Protein AF-A0A960YJJ5-F1 (afdb_monomer_lite)

Sequence (76 aa):
FHGDDTMLYIDPEECIDCAACVEECPVQAIYAEDDVPADQEKWIAINAEKAPGLPVVNEREDPLPSAEAKKADLGL

Foldseek 3Di:
DFDDPPDDADAPVPDPPPCPCQVVPPLSPDDDLVGQDPVGNVNVVVRNVPRVVGDDDDDDDDDDPCVVVVSVVSVD

Secondary structure (DSSP, 8-state):
-EE-SS-EE--TTT-----TTTTT-TT-----GGGS-TTTTHHHHHHHHHGGGS-B--S--PPPTTHHHHHHHTT-

Structure (mmCIF, N/CA/C/O backbone):
data_AF-A0A960YJJ5-F1
#
_entry.id   AF-A0A960YJJ5-F1
#
loop_
_atom_site.group_PDB
_atom_site.id
_atom_site.type_symbol
_atom_site.label_atom_id
_atom_site.label_alt_id
_atom_site.label_comp_id
_atom_site.label_asym_id
_atom_site.label_entity_id
_atom_site.label_seq_id
_atom_site.pdbx_PDB_ins_code
_atom_site.Cartn_x
_atom_site.Cartn_y
_atom_site.Cartn_z
_atom_site.occupancy
_atom_site.B_iso_or_equiv
_atom_site.auth_seq_id
_atom_site.auth_comp_id
_atom_site.auth_asym_id
_atom_site.auth_atom_id
_atom_site.pdbx_PDB_model_num
ATOM 1 N N . PHE A 1 1 ? 5.123 -7.106 -5.084 1.00 97.00 1 PHE A N 1
ATOM 2 C CA . PHE A 1 1 ? 4.280 -5.896 -5.170 1.00 97.00 1 PHE A CA 1
ATOM 3 C C . PHE A 1 1 ? 3.927 -5.665 -6.622 1.00 97.00 1 PHE A C 1
ATOM 5 O O . PHE A 1 1 ? 4.653 -6.138 -7.489 1.00 97.00 1 PHE A O 1
ATOM 12 N N . HIS A 1 2 ? 2.866 -4.915 -6.879 1.00 98.38 2 HIS A N 1
ATOM 13 C CA . HIS A 1 2 ? 2.548 -4.380 -8.199 1.00 98.38 2 HIS A CA 1
ATOM 14 C C . HIS A 1 2 ? 2.620 -2.858 -8.144 1.00 98.38 2 HIS A C 1
ATOM 16 O O . HIS A 1 2 ? 2.329 -2.287 -7.097 1.00 98.38 2 HIS A O 1
ATOM 22 N N . GLY A 1 3 ? 3.033 -2.192 -9.218 1.00 96.69 3 GLY A N 1
ATOM 23 C CA . GLY A 1 3 ? 3.321 -0.757 -9.161 1.00 96.69 3 GLY A CA 1
ATOM 24 C C . GLY A 1 3 ? 2.867 0.029 -10.378 1.00 96.69 3 GLY A C 1
ATOM 25 O O . GLY A 1 3 ? 2.872 -0.476 -11.498 1.00 96.69 3 GLY A O 1
ATOM 26 N N . ASP A 1 4 ? 2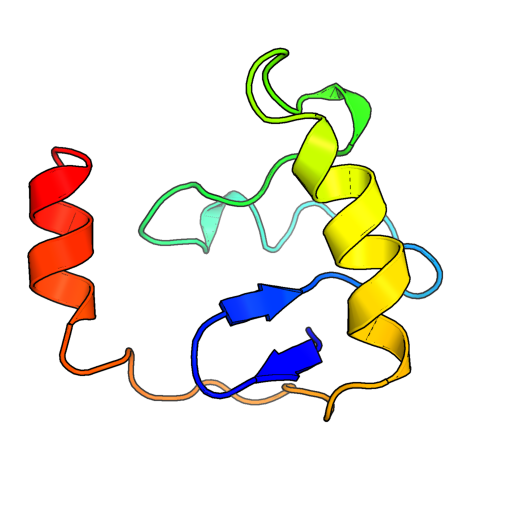.504 1.285 -10.143 1.00 95.62 4 ASP A N 1
ATOM 27 C CA . ASP A 1 4 ? 2.448 2.332 -11.162 1.00 95.62 4 ASP A CA 1
ATOM 28 C C . ASP A 1 4 ? 3.422 3.470 -10.799 1.00 95.62 4 ASP A C 1
ATOM 30 O O . ASP A 1 4 ? 4.137 3.392 -9.799 1.00 95.62 4 ASP A O 1
ATOM 34 N N . ASP A 1 5 ? 3.447 4.545 -11.591 1.00 92.62 5 ASP A N 1
ATOM 35 C CA . ASP A 1 5 ? 4.359 5.684 -11.391 1.00 92.62 5 ASP A CA 1
ATOM 36 C C . ASP A 1 5 ? 4.151 6.430 -10.052 1.00 92.62 5 ASP A C 1
ATOM 38 O O . ASP A 1 5 ? 4.886 7.370 -9.740 1.00 92.62 5 ASP A O 1
ATOM 42 N N . THR A 1 6 ? 3.126 6.072 -9.268 1.00 91.56 6 THR A N 1
ATOM 43 C CA . THR A 1 6 ? 2.719 6.806 -8.064 1.00 91.56 6 THR A CA 1
ATOM 44 C C . THR A 1 6 ? 2.668 5.968 -6.793 1.00 91.56 6 THR A C 1
ATOM 46 O O . THR A 1 6 ? 2.805 6.532 -5.704 1.00 91.56 6 THR A O 1
ATOM 49 N N . MET A 1 7 ? 2.439 4.655 -6.892 1.00 95.31 7 MET A N 1
ATOM 50 C CA . MET A 1 7 ? 2.140 3.817 -5.730 1.00 95.31 7 MET A CA 1
ATOM 51 C C . MET A 1 7 ? 2.441 2.334 -5.981 1.00 95.31 7 MET A C 1
ATOM 53 O O . MET A 1 7 ? 2.368 1.842 -7.106 1.00 95.31 7 MET A O 1
ATOM 57 N N . LEU A 1 8 ? 2.744 1.623 -4.890 1.00 97.88 8 LEU A N 1
ATOM 58 C CA . LEU A 1 8 ? 2.816 0.165 -4.843 1.00 97.88 8 LEU A CA 1
ATOM 59 C C . LEU A 1 8 ? 1.543 -0.417 -4.225 1.00 97.88 8 LEU A C 1
ATOM 61 O O . LEU A 1 8 ? 0.973 0.156 -3.298 1.00 97.88 8 LEU A O 1
ATOM 65 N N . TYR A 1 9 ? 1.160 -1.586 -4.721 1.00 98.56 9 TYR A N 1
ATOM 66 C CA . TYR A 1 9 ? -0.028 -2.340 -4.357 1.00 98.56 9 TYR A CA 1
ATOM 67 C C . TYR A 1 9 ? 0.355 -3.779 -3.987 1.00 98.56 9 TYR A C 1
ATOM 69 O O . TYR A 1 9 ? 1.287 -4.364 -4.558 1.00 98.56 9 TYR A O 1
ATOM 77 N N . ILE A 1 10 ? -0.349 -4.347 -3.013 1.00 98.69 10 ILE A N 1
ATOM 78 C CA . ILE A 1 10 ? -0.247 -5.747 -2.594 1.00 98.69 10 ILE A CA 1
ATOM 79 C C . ILE A 1 10 ? -1.410 -6.501 -3.235 1.00 98.69 10 ILE A C 1
ATOM 81 O O . ILE A 1 10 ? -2.559 -6.104 -3.070 1.00 98.69 10 ILE A O 1
ATOM 85 N N . ASP A 1 11 ? -1.113 -7.572 -3.967 1.00 98.50 11 ASP A N 1
ATOM 86 C CA . ASP A 1 11 ? -2.146 -8.477 -4.470 1.00 98.50 11 ASP A CA 1
ATOM 87 C C . ASP A 1 11 ? -2.575 -9.425 -3.332 1.00 98.50 11 ASP A C 1
ATOM 89 O O . ASP A 1 11 ? -1.723 -10.167 -2.828 1.00 98.50 11 ASP A O 1
ATOM 93 N N . PRO A 1 12 ? -3.843 -9.398 -2.882 1.00 98.12 12 PRO A N 1
ATOM 94 C CA . PRO A 1 12 ? -4.308 -10.259 -1.798 1.00 98.12 12 PRO A CA 1
ATOM 95 C C . PRO A 1 12 ? -4.375 -11.746 -2.184 1.00 98.12 12 PRO A C 1
ATOM 97 O O . PRO A 1 12 ? -4.319 -12.587 -1.296 1.00 98.12 12 PRO A O 1
ATOM 100 N N . GLU A 1 13 ? -4.455 -12.093 -3.473 1.00 97.94 13 GLU A N 1
ATOM 101 C CA . GLU A 1 13 ? -4.471 -13.494 -3.925 1.00 97.94 13 GLU A CA 1
ATOM 102 C C . GLU A 1 13 ? -3.059 -14.112 -3.924 1.00 97.94 13 GLU A C 1
ATOM 104 O O . GLU A 1 13 ? -2.909 -15.331 -3.812 1.00 97.94 13 GLU A O 1
ATOM 109 N N . GLU A 1 14 ? -2.012 -13.283 -4.037 1.00 97.69 14 GLU A N 1
ATOM 110 C CA . GLU A 1 14 ? -0.608 -13.718 -3.955 1.00 97.69 14 GLU A CA 1
ATOM 111 C C . GLU A 1 14 ? 0.012 -13.525 -2.561 1.00 97.69 14 GLU A C 1
ATOM 113 O O . GLU A 1 14 ? 1.004 -14.182 -2.223 1.00 97.69 14 GLU A O 1
ATOM 118 N N . CYS A 1 15 ? -0.533 -12.613 -1.750 1.00 98.19 15 CYS A N 1
ATOM 119 C CA . CYS A 1 15 ? -0.085 -12.394 -0.381 1.00 98.19 15 CYS A CA 1
ATOM 120 C C . CYS A 1 15 ? -0.308 -13.653 0.472 1.00 98.19 15 CYS A C 1
ATOM 122 O O . CYS A 1 15 ? -1.324 -14.330 0.372 1.00 98.19 15 CYS A O 1
ATOM 124 N N . ILE A 1 16 ? 0.659 -13.961 1.338 1.00 98.06 16 ILE A N 1
ATOM 125 C CA . ILE A 1 16 ? 0.622 -15.132 2.233 1.00 98.06 16 ILE A CA 1
ATOM 126 C C . ILE A 1 16 ? 0.678 -14.745 3.716 1.00 98.06 16 ILE A C 1
ATOM 128 O O . ILE A 1 16 ? 1.063 -15.563 4.550 1.00 98.06 16 ILE A O 1
ATOM 132 N N . ASP A 1 17 ? 0.413 -13.477 4.029 1.00 97.69 17 ASP A N 1
ATOM 133 C CA . ASP A 1 17 ? 0.370 -12.940 5.396 1.00 97.69 17 ASP A CA 1
ATOM 134 C C . ASP A 1 17 ? 1.640 -13.191 6.228 1.00 97.69 17 ASP A C 1
ATOM 136 O O . ASP A 1 17 ? 1.603 -13.389 7.440 1.00 97.69 17 ASP A O 1
ATOM 140 N N . CYS A 1 18 ? 2.815 -13.159 5.588 1.00 97.81 18 CYS A N 1
ATOM 141 C CA . CYS A 1 18 ? 4.090 -13.393 6.276 1.00 97.81 18 CYS A CA 1
ATOM 142 C C . CYS A 1 18 ? 4.601 -12.187 7.086 1.00 97.81 18 CYS A C 1
ATOM 144 O O . CYS A 1 18 ? 5.608 -12.313 7.780 1.00 97.81 18 CYS A O 1
ATOM 146 N N . ALA A 1 19 ? 3.955 -11.023 6.955 1.00 96.62 19 ALA A N 1
ATOM 147 C CA . ALA A 1 19 ? 4.280 -9.747 7.607 1.00 96.62 19 ALA A CA 1
ATOM 148 C C . ALA A 1 19 ? 5.698 -9.177 7.362 1.00 96.62 19 ALA A C 1
ATOM 150 O O . ALA A 1 19 ? 6.028 -8.114 7.882 1.00 96.62 19 ALA A O 1
ATOM 151 N N . ALA A 1 20 ? 6.526 -9.813 6.528 1.00 97.00 20 ALA A N 1
ATOM 152 C CA . ALA A 1 20 ? 7.920 -9.411 6.317 1.00 97.00 20 ALA A CA 1
ATOM 153 C C . ALA A 1 20 ? 8.087 -7.991 5.746 1.00 97.00 20 ALA A C 1
ATOM 155 O O . ALA A 1 20 ? 9.124 -7.370 5.936 1.00 97.00 20 ALA A O 1
ATOM 156 N N . CYS A 1 21 ? 7.085 -7.468 5.038 1.00 97.81 21 CYS A N 1
ATOM 157 C CA . CYS A 1 21 ? 7.128 -6.131 4.451 1.00 97.81 21 CYS A CA 1
ATOM 158 C C . CYS A 1 21 ? 6.718 -5.005 5.415 1.00 97.81 21 CYS A C 1
ATOM 160 O O . CYS A 1 21 ? 7.006 -3.844 5.125 1.00 97.81 21 CYS A O 1
ATOM 162 N N . VAL A 1 22 ? 6.058 -5.321 6.535 1.00 97.56 22 VAL A N 1
ATOM 163 C CA . VAL A 1 22 ? 5.453 -4.321 7.432 1.00 97.56 22 VAL A CA 1
ATOM 164 C C . VAL A 1 22 ? 6.521 -3.411 8.043 1.00 97.56 22 VAL A C 1
ATOM 166 O O . VAL A 1 22 ? 6.413 -2.189 7.953 1.00 97.56 22 VAL A O 1
ATOM 169 N N . GLU A 1 23 ? 7.585 -3.993 8.601 1.00 96.06 23 GLU A N 1
ATOM 170 C CA . GLU A 1 23 ? 8.675 -3.239 9.244 1.00 96.06 23 GLU A CA 1
ATOM 171 C C . GLU A 1 23 ? 9.635 -2.584 8.238 1.00 96.06 23 GLU A C 1
ATOM 173 O O . GLU A 1 23 ? 10.316 -1.613 8.563 1.00 96.06 23 GLU A O 1
ATOM 178 N N . GLU A 1 24 ? 9.661 -3.078 7.001 1.00 96.94 24 GLU A N 1
ATOM 179 C CA . GLU A 1 24 ? 10.557 -2.589 5.949 1.00 96.94 24 GLU A CA 1
ATOM 180 C C . GLU A 1 24 ? 10.059 -1.288 5.303 1.00 96.94 24 GLU A C 1
ATOM 182 O O . GLU A 1 24 ? 10.826 -0.574 4.653 1.00 96.94 24 GLU A O 1
ATOM 187 N N . CYS A 1 25 ? 8.771 -0.956 5.455 1.00 97.19 25 CYS A N 1
ATOM 188 C CA . CYS A 1 25 ? 8.203 0.252 4.872 1.00 97.19 25 CYS A CA 1
ATOM 189 C C . CYS A 1 25 ? 8.684 1.502 5.635 1.00 97.19 25 CYS A C 1
ATOM 191 O O . CYS A 1 25 ? 8.248 1.734 6.765 1.00 97.19 25 CYS A O 1
ATOM 193 N N . PRO A 1 26 ? 9.484 2.397 5.019 1.00 95.81 26 PRO A N 1
ATOM 194 C CA . PRO A 1 26 ? 10.054 3.558 5.710 1.00 95.81 26 PRO A CA 1
ATOM 195 C C . PRO A 1 26 ? 9.009 4.602 6.124 1.00 95.81 26 PRO A C 1
ATOM 197 O O . PRO A 1 26 ? 9.337 5.533 6.852 1.00 95.81 26 PRO A O 1
ATOM 200 N N . VAL A 1 27 ? 7.776 4.478 5.625 1.00 96.25 27 VAL A N 1
ATOM 201 C CA . VAL A 1 27 ? 6.637 5.343 5.961 1.00 96.25 27 VAL A CA 1
ATOM 202 C C . VAL A 1 27 ? 5.507 4.603 6.674 1.00 96.25 27 VAL A C 1
ATOM 204 O O . VAL A 1 27 ? 4.424 5.160 6.814 1.00 96.25 27 VAL A O 1
ATOM 207 N N . GLN A 1 28 ? 5.748 3.357 7.103 1.00 96.06 28 GLN A N 1
ATOM 208 C CA . GLN A 1 28 ? 4.800 2.542 7.874 1.00 96.06 28 GLN A CA 1
ATOM 209 C C . GLN A 1 28 ? 3.401 2.451 7.230 1.00 96.06 28 GLN A C 1
ATOM 211 O O . GLN A 1 28 ? 2.385 2.497 7.913 1.00 96.06 28 GLN A O 1
ATOM 216 N N . ALA A 1 29 ? 3.349 2.350 5.897 1.00 97.25 29 ALA A N 1
ATOM 217 C CA . ALA A 1 29 ? 2.100 2.370 5.129 1.00 97.25 29 ALA A CA 1
ATOM 218 C C . ALA A 1 29 ? 1.478 0.979 4.899 1.00 97.25 29 ALA A C 1
ATOM 220 O O . ALA A 1 29 ? 0.439 0.879 4.250 1.00 97.25 29 ALA A O 1
ATOM 221 N N . ILE A 1 30 ? 2.128 -0.089 5.365 1.00 98.38 30 ILE A N 1
ATOM 222 C CA . ILE A 1 30 ? 1.687 -1.471 5.159 1.00 98.38 30 ILE A CA 1
ATOM 223 C C . ILE A 1 30 ? 1.064 -1.984 6.456 1.00 98.38 30 ILE A C 1
ATOM 225 O O . ILE A 1 30 ? 1.700 -1.939 7.506 1.00 98.38 30 ILE A O 1
ATOM 229 N N . TYR A 1 31 ? -0.156 -2.505 6.351 1.00 98.38 31 TYR A N 1
ATOM 230 C CA . TYR A 1 31 ? -0.934 -3.080 7.445 1.00 98.38 31 TYR A CA 1
ATOM 231 C C . TYR A 1 31 ? -1.381 -4.492 7.055 1.00 98.38 31 TYR A C 1
ATOM 233 O O . TYR A 1 31 ? -1.557 -4.770 5.866 1.00 98.38 31 TYR A O 1
ATOM 241 N N . ALA A 1 32 ? -1.591 -5.368 8.041 1.00 97.88 32 ALA A N 1
ATOM 242 C CA . ALA A 1 32 ? -2.445 -6.534 7.829 1.00 97.88 32 ALA A CA 1
ATOM 243 C C . ALA A 1 32 ? -3.880 -6.054 7.555 1.00 97.88 32 ALA A C 1
ATOM 245 O O . ALA A 1 32 ? -4.262 -4.991 8.044 1.00 97.88 32 ALA A O 1
ATOM 246 N N . GLU A 1 33 ? -4.667 -6.813 6.789 1.00 97.25 33 GLU A N 1
ATOM 247 C CA . GLU A 1 33 ? -6.029 -6.408 6.400 1.00 97.25 33 GLU A CA 1
ATOM 248 C C . GLU A 1 33 ? -6.894 -6.040 7.617 1.00 97.25 33 GLU A C 1
ATOM 250 O O . GLU A 1 33 ? -7.505 -4.972 7.639 1.00 97.25 33 GLU A O 1
ATOM 255 N N . ASP A 1 34 ? -6.846 -6.867 8.665 1.00 97.00 34 ASP A N 1
ATOM 256 C CA . ASP A 1 34 ? -7.589 -6.671 9.917 1.00 97.00 34 ASP A CA 1
ATOM 257 C C . ASP A 1 34 ? -7.087 -5.483 10.766 1.00 97.00 34 ASP A C 1
ATOM 259 O O . ASP A 1 34 ? -7.795 -5.017 11.660 1.00 97.00 34 ASP A O 1
ATOM 263 N N . ASP A 1 35 ? -5.878 -4.984 10.490 1.00 97.88 35 ASP A N 1
ATOM 264 C CA . ASP A 1 35 ? -5.227 -3.893 11.226 1.00 97.88 35 ASP A CA 1
ATOM 265 C C . ASP A 1 35 ? -5.308 -2.544 10.485 1.00 97.88 35 ASP A C 1
ATOM 267 O O . ASP A 1 35 ? -4.786 -1.533 10.971 1.00 97.88 35 ASP A O 1
ATOM 271 N N . VAL A 1 36 ? -5.946 -2.496 9.306 1.00 98.06 36 VAL A N 1
ATOM 272 C CA . VAL A 1 36 ? -6.114 -1.251 8.546 1.00 98.06 36 VAL A CA 1
ATOM 273 C C . VAL A 1 36 ? -6.958 -0.259 9.363 1.00 98.06 36 VAL A C 1
ATOM 275 O O . VAL A 1 36 ? -8.076 -0.583 9.769 1.00 98.06 36 VAL A O 1
ATOM 278 N N . PRO A 1 37 ? -6.482 0.983 9.589 1.00 98.12 37 PRO A N 1
ATOM 279 C CA . PRO A 1 37 ? -7.270 2.001 10.275 1.00 98.12 37 PRO A CA 1
ATOM 280 C C . PRO A 1 37 ? -8.614 2.264 9.583 1.00 98.12 37 PRO A C 1
ATOM 282 O O . PRO A 1 37 ? -8.694 2.304 8.355 1.00 98.12 37 PRO A O 1
ATOM 285 N N . ALA A 1 38 ? -9.663 2.527 10.366 1.00 97.88 38 ALA A N 1
ATOM 286 C CA . ALA A 1 38 ? -11.028 2.703 9.853 1.00 97.88 38 ALA A CA 1
ATOM 287 C C . ALA A 1 38 ? -11.155 3.796 8.767 1.00 97.88 38 ALA A C 1
ATOM 289 O O . ALA A 1 38 ? -11.973 3.701 7.855 1.00 97.88 38 ALA A O 1
ATOM 290 N N . ASP A 1 39 ? -10.337 4.851 8.826 1.00 97.81 39 ASP A N 1
ATOM 291 C CA . ASP A 1 39 ? -10.309 5.929 7.828 1.00 97.81 39 ASP A CA 1
ATOM 292 C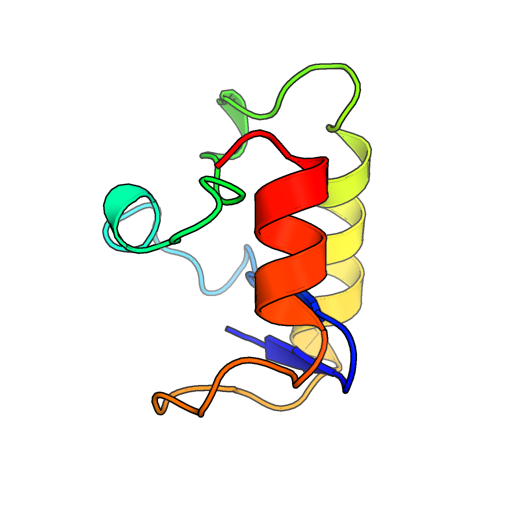 C . ASP A 1 39 ? -9.534 5.568 6.542 1.00 97.81 39 ASP A C 1
ATOM 294 O O . ASP A 1 39 ? -9.508 6.340 5.574 1.00 97.81 39 ASP A O 1
ATOM 298 N N . GLN A 1 40 ? -8.933 4.380 6.508 1.00 98.06 40 GLN A N 1
ATOM 299 C CA . GLN A 1 40 ? -8.074 3.864 5.448 1.00 98.06 40 GLN A CA 1
ATOM 300 C C . GLN A 1 40 ? -8.592 2.565 4.812 1.00 98.06 40 GLN A C 1
ATOM 302 O O . GLN A 1 40 ? -8.042 2.155 3.793 1.00 98.06 40 GLN A O 1
ATOM 307 N N . GLU A 1 41 ? -9.688 1.975 5.304 1.00 98.19 41 GLU A N 1
ATOM 308 C CA . GLU A 1 41 ? -10.272 0.711 4.803 1.00 98.19 41 GLU A CA 1
ATOM 309 C C . GLU A 1 41 ? -10.491 0.675 3.280 1.00 98.19 41 GLU A C 1
ATOM 311 O O . GLU A 1 41 ? -10.364 -0.371 2.646 1.00 98.19 41 GLU A O 1
ATOM 316 N N . LYS A 1 42 ? -10.741 1.831 2.646 1.00 98.50 42 LYS A N 1
ATOM 317 C CA . LYS A 1 42 ? -10.858 1.942 1.179 1.00 98.50 42 LYS A CA 1
ATOM 318 C C . LYS A 1 42 ? -9.653 1.365 0.423 1.00 98.50 42 LYS A C 1
ATOM 320 O O . LYS A 1 42 ? -9.791 0.977 -0.735 1.00 98.50 42 LYS A O 1
ATOM 325 N N . TRP A 1 43 ? -8.472 1.345 1.041 1.00 98.38 43 TRP A N 1
ATOM 326 C CA . TRP A 1 43 ? -7.253 0.848 0.415 1.00 98.38 43 TRP A CA 1
ATOM 327 C C . TRP A 1 43 ? -7.254 -0.667 0.236 1.00 98.38 43 TRP A C 1
ATOM 329 O O . TRP A 1 43 ? -6.576 -1.133 -0.673 1.00 98.38 43 TRP A O 1
ATOM 339 N N . ILE A 1 44 ? -8.044 -1.416 1.011 1.00 98.56 44 ILE A N 1
ATOM 340 C CA . ILE A 1 44 ? -8.194 -2.869 0.847 1.00 98.56 44 ILE A CA 1
ATOM 341 C C . ILE A 1 44 ? -8.725 -3.166 -0.563 1.00 98.56 44 ILE A C 1
ATOM 343 O O . ILE A 1 44 ? -8.073 -3.848 -1.353 1.00 98.56 44 ILE A O 1
ATOM 347 N N . ALA A 1 45 ? -9.849 -2.540 -0.930 1.00 98.56 45 ALA A N 1
ATOM 348 C CA . ALA A 1 45 ? -10.450 -2.701 -2.254 1.00 98.56 45 ALA A CA 1
ATOM 349 C C . ALA A 1 45 ? -9.535 -2.186 -3.379 1.00 98.56 45 ALA A C 1
ATOM 351 O O . ALA A 1 45 ? -9.382 -2.845 -4.401 1.00 98.56 45 ALA A O 1
ATOM 352 N N . ILE A 1 46 ? -8.874 -1.039 -3.184 1.00 98.56 46 ILE A N 1
ATOM 353 C CA . ILE A 1 46 ? -7.979 -0.466 -4.203 1.00 98.56 46 ILE A CA 1
ATOM 354 C C . ILE A 1 46 ? -6.787 -1.390 -4.493 1.00 98.56 46 ILE A C 1
ATOM 356 O O . ILE A 1 46 ? -6.406 -1.526 -5.655 1.00 98.56 46 ILE A O 1
ATOM 360 N N . ASN A 1 47 ? -6.198 -2.015 -3.468 1.00 98.69 47 ASN A N 1
ATOM 361 C CA . ASN A 1 47 ? -5.113 -2.982 -3.646 1.00 98.69 47 ASN A CA 1
ATOM 362 C C . ASN A 1 47 ? -5.583 -4.186 -4.474 1.00 98.69 47 ASN A C 1
ATOM 364 O O . ASN A 1 47 ? -4.971 -4.483 -5.499 1.00 98.69 47 ASN A O 1
ATOM 368 N N . ALA A 1 48 ? -6.715 -4.788 -4.092 1.00 98.56 48 ALA A N 1
ATOM 369 C CA . ALA A 1 48 ? -7.308 -5.926 -4.794 1.00 98.56 48 ALA A CA 1
ATOM 370 C C . ALA A 1 48 ? -7.675 -5.612 -6.257 1.00 98.56 48 ALA A C 1
ATOM 372 O O . ALA A 1 48 ? -7.460 -6.428 -7.148 1.00 98.56 48 ALA A O 1
ATOM 373 N N . GLU A 1 49 ? -8.216 -4.420 -6.525 1.00 98.44 49 GLU A N 1
ATOM 374 C CA . GLU A 1 49 ? -8.640 -4.021 -7.871 1.00 98.44 49 GLU A CA 1
ATOM 375 C C . GLU A 1 49 ? -7.464 -3.667 -8.788 1.00 98.44 49 GLU A C 1
ATOM 377 O O . GLU A 1 49 ? -7.501 -3.962 -9.985 1.00 98.44 49 GLU A O 1
ATOM 382 N N . LYS A 1 50 ? -6.430 -3.000 -8.261 1.00 98.38 50 LYS A N 1
ATOM 383 C CA . LYS A 1 50 ? -5.325 -2.495 -9.084 1.00 98.38 50 LYS A CA 1
ATOM 384 C C . LYS A 1 50 ? -4.207 -3.504 -9.296 1.00 98.38 50 LYS A C 1
ATOM 386 O O . LYS A 1 50 ? -3.665 -3.542 -10.402 1.00 98.38 50 LYS A O 1
ATOM 391 N N . ALA A 1 51 ? -3.830 -4.268 -8.269 1.00 98.44 51 ALA A N 1
ATOM 392 C CA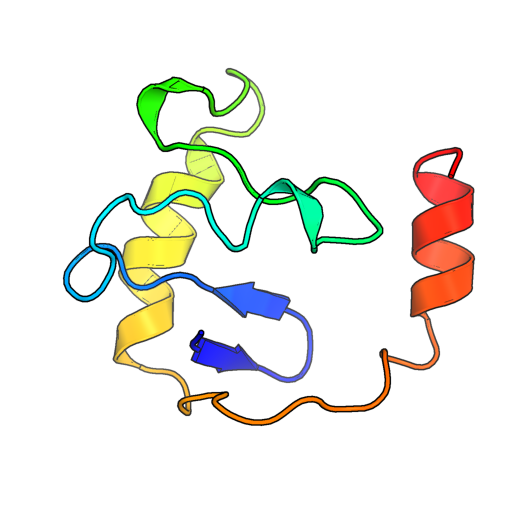 . ALA A 1 51 ? -2.624 -5.092 -8.316 1.00 98.44 51 ALA A CA 1
ATOM 393 C C . ALA A 1 51 ? -2.593 -6.060 -9.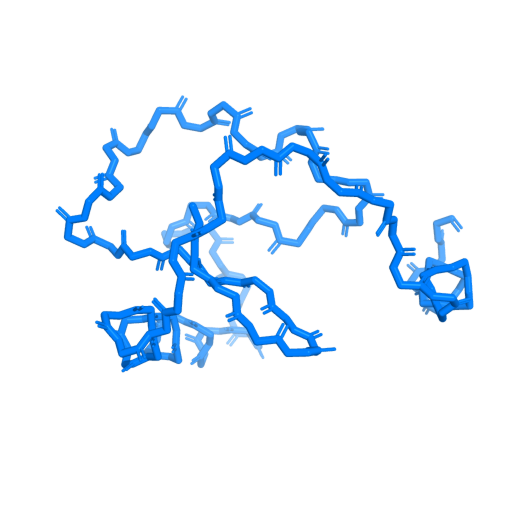521 1.00 98.44 51 ALA A C 1
ATOM 395 O O . ALA A 1 51 ? -1.624 -5.986 -10.280 1.00 98.44 51 ALA A O 1
ATOM 396 N N . PRO A 1 52 ? -3.662 -6.824 -9.839 1.00 97.94 52 PRO A N 1
ATOM 397 C CA . PRO A 1 52 ? -3.624 -7.809 -10.928 1.00 97.94 52 PRO A CA 1
ATOM 398 C C . PRO A 1 52 ? -3.372 -7.216 -12.325 1.00 97.94 52 PRO A C 1
ATOM 400 O O . PRO A 1 52 ? -2.962 -7.923 -13.246 1.00 97.94 52 PRO A O 1
ATOM 403 N N . GLY A 1 53 ? -3.654 -5.921 -12.515 1.00 97.06 53 GLY A N 1
ATOM 404 C CA . GLY A 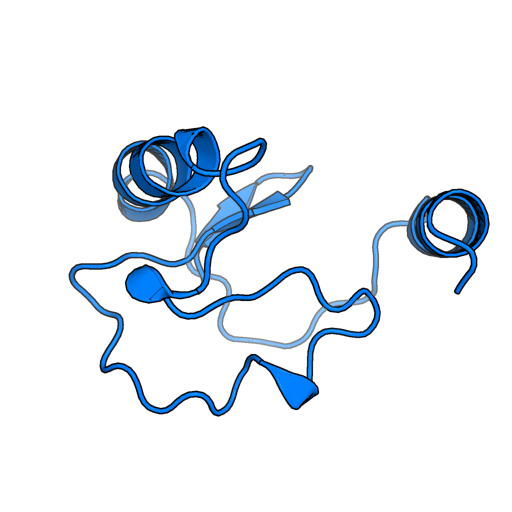1 53 ? -3.493 -5.222 -13.793 1.00 97.06 53 GLY A CA 1
ATOM 405 C C . GLY A 1 53 ? -2.164 -4.483 -13.956 1.00 97.06 53 GLY A C 1
ATOM 406 O O . GLY A 1 53 ? -1.904 -3.943 -15.033 1.00 97.06 53 GLY A O 1
ATOM 407 N N . LEU A 1 54 ? -1.343 -4.419 -12.907 1.00 98.44 54 LEU A N 1
ATOM 408 C CA . LEU A 1 54 ? -0.125 -3.616 -12.872 1.00 98.44 54 LEU A CA 1
ATOM 409 C C . LEU A 1 54 ? 1.140 -4.487 -12.973 1.00 98.44 54 LEU A C 1
ATOM 411 O O . LEU A 1 54 ? 1.132 -5.645 -12.545 1.00 98.44 54 LEU A O 1
ATOM 415 N N . PRO A 1 55 ? 2.246 -3.948 -13.525 1.00 98.00 55 PRO A N 1
ATOM 416 C CA . PRO A 1 55 ? 3.525 -4.644 -13.567 1.00 98.00 55 PRO A CA 1
ATO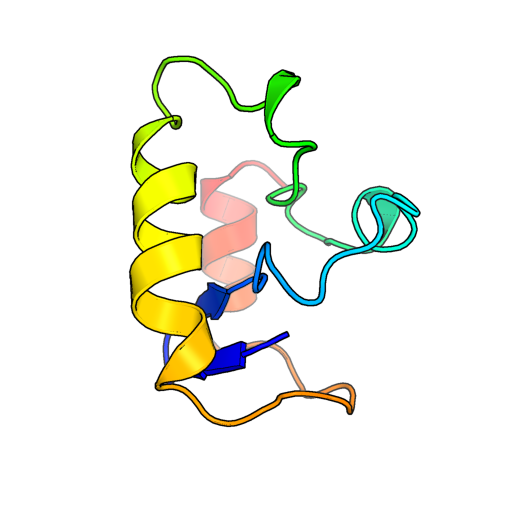M 417 C C . PRO A 1 55 ? 3.988 -5.105 -12.185 1.00 98.00 55 PRO A C 1
ATOM 419 O O . PRO A 1 55 ? 3.852 -4.382 -11.195 1.00 98.00 55 PRO A O 1
ATOM 422 N N . VAL A 1 56 ? 4.586 -6.295 -12.142 1.00 98.12 56 VAL A N 1
ATOM 423 C CA . VAL A 1 56 ? 5.219 -6.831 -10.936 1.00 98.12 56 VAL A CA 1
ATOM 424 C C . VAL A 1 56 ? 6.502 -6.056 -10.646 1.00 98.12 56 VAL A C 1
ATOM 426 O O . VAL A 1 56 ? 7.371 -5.935 -11.506 1.00 98.12 56 VAL A O 1
ATOM 429 N N . VAL A 1 57 ? 6.632 -5.599 -9.404 1.00 97.25 57 VAL A N 1
ATOM 430 C CA . VAL A 1 57 ? 7.847 -5.021 -8.827 1.00 97.25 57 VAL A CA 1
ATOM 431 C C . VAL A 1 57 ? 8.428 -6.040 -7.849 1.00 97.25 57 VAL A C 1
ATOM 433 O O . VAL A 1 57 ? 7.847 -6.319 -6.791 1.00 97.25 57 VAL A O 1
ATOM 436 N N . ASN A 1 58 ? 9.556 -6.637 -8.232 1.00 96.19 58 ASN A N 1
ATOM 437 C CA . ASN A 1 58 ? 10.251 -7.703 -7.501 1.00 96.19 58 ASN A CA 1
ATOM 438 C C . ASN A 1 58 ? 11.721 -7.378 -7.184 1.00 96.19 58 ASN A C 1
ATOM 440 O O . ASN A 1 58 ? 12.398 -8.180 -6.541 1.00 96.19 58 ASN A O 1
ATOM 444 N N . GLU A 1 59 ? 12.202 -6.209 -7.597 1.00 96.38 59 GLU A N 1
ATOM 445 C CA . GLU A 1 59 ? 13.529 -5.692 -7.277 1.00 96.38 59 GLU A CA 1
ATOM 446 C C . GLU A 1 59 ? 13.400 -4.343 -6.564 1.00 96.38 59 GLU A C 1
ATOM 448 O O . GLU A 1 59 ? 12.391 -3.646 -6.673 1.00 96.38 59 GLU A O 1
ATOM 453 N N . ARG A 1 60 ? 14.418 -3.990 -5.774 1.00 94.75 60 ARG A N 1
ATOM 454 C CA . ARG A 1 60 ? 14.460 -2.698 -5.088 1.00 94.75 60 ARG A CA 1
ATOM 455 C C . ARG A 1 60 ? 14.798 -1.599 -6.089 1.00 94.75 60 ARG A C 1
ATOM 457 O O . ARG A 1 60 ? 15.820 -1.678 -6.763 1.00 94.75 60 ARG A O 1
ATOM 464 N N . GLU A 1 61 ? 14.008 -0.536 -6.065 1.00 92.31 61 GLU A N 1
ATOM 465 C CA . GLU A 1 61 ? 14.238 0.685 -6.834 1.00 92.31 61 GLU A CA 1
ATOM 466 C C . GLU A 1 61 ? 14.571 1.869 -5.913 1.00 92.31 61 GLU A C 1
ATOM 468 O O . GLU A 1 61 ? 14.410 1.799 -4.686 1.00 92.31 61 GLU A O 1
ATOM 473 N N . ASP A 1 62 ? 15.061 2.959 -6.505 1.00 95.00 62 ASP A N 1
ATOM 474 C CA . ASP A 1 62 ? 15.241 4.216 -5.784 1.00 95.00 62 ASP A CA 1
ATOM 475 C C . ASP A 1 62 ? 13.871 4.848 -5.474 1.00 95.00 62 ASP A C 1
ATOM 477 O O . ASP A 1 62 ? 12.979 4.837 -6.326 1.00 95.00 62 ASP A O 1
ATOM 481 N N . PRO A 1 63 ? 13.672 5.430 -4.276 1.00 94.94 63 PRO A N 1
ATOM 482 C CA . PRO A 1 63 ? 12.441 6.145 -3.964 1.00 94.94 63 PRO A CA 1
ATOM 483 C C . PRO A 1 63 ? 12.174 7.283 -4.954 1.00 94.94 63 PRO A C 1
ATOM 485 O O . PRO A 1 63 ? 13.102 7.933 -5.440 1.00 94.94 63 PRO A O 1
ATOM 488 N N . LEU A 1 64 ? 10.893 7.591 -5.183 1.00 93.81 64 LEU A N 1
ATOM 489 C CA . LEU A 1 64 ? 10.502 8.739 -6.004 1.00 93.81 64 LEU A CA 1
ATOM 490 C C . LEU A 1 64 ? 11.163 10.037 -5.496 1.00 93.81 64 LEU A C 1
ATOM 492 O O . LEU A 1 64 ? 11.307 10.209 -4.282 1.00 93.81 64 LEU A O 1
ATOM 496 N N . PRO A 1 65 ? 11.476 11.014 -6.371 1.00 95.38 65 PRO A N 1
ATOM 497 C CA . PRO A 1 65 ? 12.085 12.283 -5.954 1.00 95.38 65 PRO A CA 1
ATOM 498 C C . PRO A 1 65 ? 11.291 13.046 -4.879 1.00 95.38 65 PRO A C 1
ATOM 500 O O . PRO A 1 65 ? 11.856 13.831 -4.122 1.00 95.38 65 PRO A O 1
ATOM 503 N N . SER A 1 66 ? 9.978 12.813 -4.794 1.00 92.69 66 SER A N 1
ATOM 504 C CA . SER A 1 66 ? 9.079 13.396 -3.793 1.00 92.69 66 SER A CA 1
ATOM 505 C C . SER A 1 66 ? 9.035 12.642 -2.457 1.00 92.69 66 SER A C 1
ATOM 507 O O . SER A 1 66 ? 8.304 13.059 -1.560 1.00 92.69 66 SER A O 1
ATOM 509 N N . ALA A 1 67 ? 9.775 11.540 -2.297 1.00 95.00 67 ALA A N 1
ATOM 510 C CA . ALA A 1 67 ? 9.692 10.676 -1.119 1.00 95.00 67 ALA A CA 1
ATOM 511 C C . ALA A 1 67 ? 10.066 11.402 0.181 1.00 95.00 67 ALA A C 1
ATOM 513 O O . ALA A 1 67 ? 9.373 11.248 1.182 1.00 95.00 67 ALA A O 1
ATOM 514 N N . GLU A 1 68 ? 11.106 12.238 0.169 1.00 96.31 68 GLU A N 1
ATOM 515 C CA . GLU A 1 68 ? 11.531 12.982 1.364 1.00 96.31 68 GLU A CA 1
ATOM 516 C C . GLU A 1 68 ? 10.501 14.034 1.791 1.00 96.31 68 GLU A C 1
ATOM 518 O O . GLU A 1 68 ? 10.203 14.166 2.975 1.00 96.31 68 GLU A O 1
ATOM 523 N N . ALA A 1 69 ? 9.879 14.725 0.830 1.00 95.88 69 ALA A N 1
ATOM 524 C CA . ALA A 1 69 ? 8.776 15.636 1.130 1.00 95.88 69 ALA A CA 1
ATOM 525 C C . ALA A 1 69 ? 7.585 14.878 1.737 1.00 95.88 69 ALA A C 1
ATOM 527 O O . ALA A 1 69 ? 6.999 15.320 2.721 1.00 95.88 69 ALA A O 1
ATOM 528 N N . LYS A 1 70 ? 7.273 13.691 1.202 1.00 94.06 70 LYS A N 1
ATOM 529 C CA . LYS A 1 70 ? 6.187 12.854 1.715 1.00 94.06 70 LYS A CA 1
ATOM 530 C C . LYS A 1 70 ? 6.450 12.350 3.136 1.00 94.06 70 LYS A C 1
ATOM 532 O O . LYS A 1 70 ? 5.517 12.327 3.931 1.00 94.06 70 LYS A O 1
ATOM 537 N N . LYS A 1 71 ? 7.686 11.957 3.462 1.00 95.81 71 LYS A N 1
ATOM 538 C CA . LYS A 1 71 ? 8.082 11.588 4.833 1.00 95.81 71 LYS A CA 1
ATOM 539 C C . LYS A 1 71 ? 7.880 12.757 5.794 1.00 95.81 71 LYS A C 1
ATOM 541 O O . LYS A 1 71 ? 7.209 12.590 6.807 1.00 95.81 71 LYS A O 1
ATOM 546 N N . ALA A 1 72 ? 8.345 13.947 5.411 1.00 96.31 72 ALA A N 1
ATOM 547 C CA . ALA A 1 72 ? 8.172 15.154 6.212 1.00 96.31 72 ALA A CA 1
ATOM 548 C C . ALA A 1 72 ? 6.688 15.484 6.466 1.00 96.31 72 ALA A C 1
ATOM 550 O O . ALA A 1 72 ? 6.322 15.802 7.597 1.00 96.31 72 ALA A O 1
ATOM 551 N N . ASP A 1 73 ? 5.820 15.344 5.456 1.00 96.00 73 ASP A N 1
ATOM 552 C CA . ASP A 1 73 ? 4.366 15.538 5.600 1.00 96.00 73 ASP A CA 1
ATOM 553 C C . ASP A 1 73 ? 3.718 14.530 6.567 1.00 96.00 73 ASP A C 1
ATOM 555 O O . ASP A 1 73 ? 2.702 14.832 7.193 1.00 96.00 73 ASP A O 1
ATOM 559 N N . LEU A 1 74 ? 4.295 13.330 6.686 1.00 93.44 74 LEU A N 1
ATOM 560 C CA . LEU A 1 74 ? 3.866 12.287 7.622 1.00 93.44 74 LEU A CA 1
ATOM 561 C C . LEU A 1 74 ? 4.495 12.446 9.017 1.00 93.44 74 LEU A C 1
ATOM 563 O O . LEU A 1 74 ? 4.148 11.693 9.924 1.00 93.44 74 LEU A O 1
ATOM 567 N N . GLY A 1 75 ? 5.384 13.426 9.205 1.00 94.44 75 GLY A N 1
ATOM 568 C CA . GLY A 1 75 ? 6.093 13.651 10.465 1.00 94.44 75 GLY A CA 1
ATOM 569 C C . GLY A 1 75 ? 7.208 12.641 10.745 1.00 94.44 75 GLY A C 1
ATOM 570 O O . GLY A 1 75 ? 7.523 12.411 11.914 1.00 94.44 75 GLY A O 1
ATOM 571 N N . LEU A 1 76 ? 7.770 12.042 9.691 1.00 90.19 76 LEU A N 1
ATOM 572 C CA . LEU A 1 76 ? 8.852 11.055 9.736 1.00 90.19 76 LEU A CA 1
ATOM 573 C C . LEU A 1 76 ? 10.215 11.659 9.383 1.00 90.19 76 LEU A C 1
ATOM 575 O O . LEU A 1 76 ? 10.254 12.608 8.564 1.00 90.19 76 LEU A O 1
#

Radius of gyration: 12.7 Å; chains: 1; bounding box: 26×31×25 Å

pLDDT: mean 96.8, std 1.86, range [90.19, 98.69]